Protein AF-A0A845R132-F1 (afdb_monomer)

Radius of gyration: 19.62 Å; Cα contacts (8 Å, |Δi|>4): 43; chains: 1; bounding box: 59×20×33 Å

Foldseek 3Di:
DVVLLVVCVVVVHASCVVVVDPDPVVSVVVSVVSVVLQVQQQDPVRDGHNVSDDDPPPPVVPVDVVVVVVVVVVVD

Organism: NCBI:txid1720316

Nearest PDB structures (foldseek):
  7p64-assembly1_K  TM=4.412E-01  e=9.171E+00  Escherichia coli BL21(DE3)

Mean predicted aligned error: 11.53 Å

Solvent-accessible surface area (backbone atoms only — not comparable to full-atom values): 4683 Å² total; per-residue (Å²): 111,70,67,51,52,52,49,16,65,74,70,74,43,54,49,29,67,75,71,60,55,82,52,65,69,60,23,48,55,48,37,52,51,52,51,51,52,51,54,71,21,37,44,101,83,73,49,79,36,68,85,69,68,72,66,95,75,73,75,69,70,77,88,43,71,66,60,57,52,53,52,52,68,73,76,108

Secondary structure (DSSP, 8-state):
-HHHHHHHHHHT--HHHHHT---HHHHHHHHHHHHHHHHHHB-TTS-B-GGG---TT-------HHHHHHHHHHH-

Sequence (76 aa):
MAQIIEMGKHYKKRPSEIINIEDEYTAYCFDEVAFFLLNEATDDKGILKWNRIKWGNDKKESKTNHNLIKFMQKHC

pLDDT: mean 80.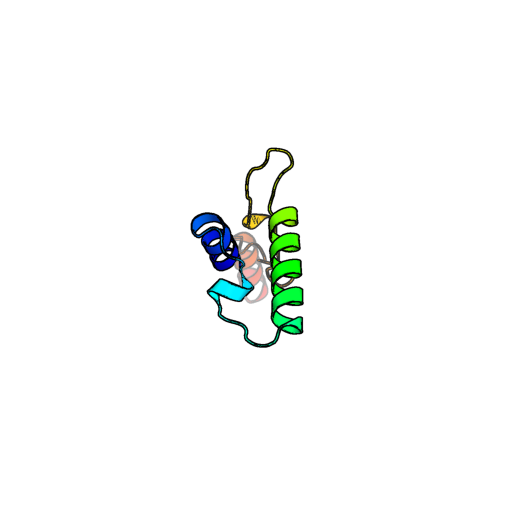48, std 12.68, range [45.34, 94.5]

Structure (mmCIF, N/CA/C/O backbone):
data_AF-A0A845R132-F1
#
_entry.id   AF-A0A845R132-F1
#
loop_
_atom_site.group_PDB
_atom_site.id
_atom_site.type_symbol
_atom_site.label_atom_id
_atom_site.label_alt_id
_atom_site.label_comp_id
_atom_site.label_asym_id
_atom_site.label_entity_id
_atom_site.label_seq_id
_atom_site.pdbx_PDB_ins_code
_atom_site.Cartn_x
_atom_site.Cartn_y
_atom_site.Cartn_z
_atom_site.occupancy
_atom_site.B_iso_or_equiv
_atom_site.auth_seq_id
_atom_site.auth_comp_id
_atom_site.auth_asym_id
_atom_site.auth_atom_id
_atom_site.pdbx_PDB_model_num
ATOM 1 N N . MET A 1 1 ? 4.348 -5.544 1.141 1.00 75.81 1 MET A N 1
ATOM 2 C CA . MET A 1 1 ? 3.452 -4.443 0.722 1.00 75.81 1 MET A CA 1
ATOM 3 C C . MET A 1 1 ? 2.885 -4.619 -0.679 1.00 75.81 1 MET A C 1
ATOM 5 O O . MET A 1 1 ? 1.671 -4.634 -0.799 1.00 75.81 1 MET A O 1
ATOM 9 N N . ALA A 1 2 ? 3.723 -4.838 -1.701 1.00 81.38 2 ALA A N 1
ATOM 10 C CA . ALA A 1 2 ? 3.287 -5.039 -3.092 1.00 81.38 2 ALA A CA 1
ATOM 11 C C . ALA A 1 2 ? 2.137 -6.057 -3.263 1.00 81.38 2 ALA A C 1
ATOM 13 O O . ALA A 1 2 ? 1.136 -5.749 -3.896 1.00 81.38 2 ALA A O 1
ATOM 14 N N . GLN A 1 3 ? 2.232 -7.225 -2.617 1.00 84.56 3 GLN A N 1
ATOM 15 C CA . GLN A 1 3 ? 1.210 -8.280 -2.698 1.00 84.56 3 GLN A CA 1
ATOM 16 C C . GLN A 1 3 ? -0.178 -7.828 -2.222 1.00 84.56 3 GLN A C 1
ATOM 18 O O . GLN A 1 3 ? -1.174 -8.134 -2.863 1.00 84.56 3 GLN A O 1
ATOM 23 N N . ILE A 1 4 ? -0.256 -7.072 -1.124 1.00 87.25 4 ILE A N 1
ATOM 24 C CA . ILE A 1 4 ? -1.536 -6.597 -0.572 1.00 87.25 4 ILE A CA 1
ATOM 25 C C . ILE A 1 4 ? -2.169 -5.567 -1.516 1.00 87.25 4 ILE A C 1
ATOM 27 O O . ILE A 1 4 ? -3.378 -5.585 -1.724 1.00 87.25 4 ILE A O 1
ATOM 31 N N . ILE A 1 5 ? -1.352 -4.714 -2.141 1.00 87.06 5 ILE A N 1
ATOM 32 C CA . ILE A 1 5 ? -1.813 -3.733 -3.133 1.00 87.06 5 ILE A CA 1
ATOM 33 C C . ILE A 1 5 ? -2.355 -4.445 -4.383 1.00 87.06 5 ILE A C 1
ATOM 35 O O . ILE A 1 5 ? -3.416 -4.086 -4.895 1.00 87.06 5 ILE A O 1
ATOM 39 N N . GLU A 1 6 ? -1.673 -5.493 -4.851 1.00 87.56 6 GLU A N 1
ATOM 40 C CA . GLU A 1 6 ? -2.145 -6.317 -5.970 1.00 87.56 6 GLU A CA 1
ATOM 41 C C . GLU A 1 6 ? -3.440 -7.062 -5.628 1.00 87.56 6 GLU A C 1
ATOM 43 O O . GLU A 1 6 ? -4.386 -7.040 -6.418 1.00 87.56 6 GLU A O 1
ATOM 48 N N . MET A 1 7 ? -3.535 -7.645 -4.431 1.00 87.88 7 MET A N 1
ATOM 49 C CA . MET A 1 7 ? -4.769 -8.260 -3.933 1.00 87.88 7 MET A CA 1
ATOM 50 C C . MET A 1 7 ? -5.918 -7.245 -3.867 1.00 87.88 7 MET A C 1
ATOM 52 O O . MET A 1 7 ? -7.022 -7.559 -4.307 1.00 87.88 7 MET A O 1
ATOM 56 N N . GLY A 1 8 ? -5.657 -6.016 -3.407 1.00 88.19 8 GLY A N 1
ATOM 57 C CA . GLY A 1 8 ? -6.615 -4.901 -3.423 1.00 88.19 8 GLY A CA 1
ATOM 58 C C . GLY A 1 8 ? -7.171 -4.632 -4.811 1.00 88.19 8 GLY A C 1
ATOM 59 O O . GLY A 1 8 ? -8.386 -4.562 -5.008 1.00 88.19 8 GLY A O 1
ATOM 60 N N 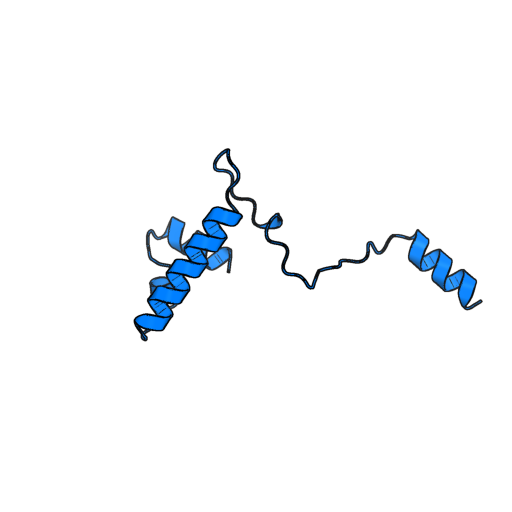. LYS A 1 9 ? -6.285 -4.592 -5.808 1.00 86.19 9 LYS A N 1
ATOM 61 C CA . LYS A 1 9 ? -6.661 -4.389 -7.209 1.00 86.19 9 LYS A CA 1
ATOM 62 C C . LYS A 1 9 ? -7.474 -5.557 -7.778 1.00 86.19 9 LYS A C 1
ATOM 64 O O . LYS A 1 9 ? -8.452 -5.321 -8.485 1.00 86.19 9 LYS A O 1
ATOM 69 N N . HIS A 1 10 ? -7.103 -6.798 -7.462 1.00 89.25 10 HIS A N 1
ATOM 70 C CA . HIS A 1 10 ? -7.816 -7.995 -7.922 1.00 89.25 10 HIS A CA 1
ATOM 71 C C . HIS A 1 10 ? -9.206 -8.135 -7.296 1.00 89.25 10 HIS A C 1
ATOM 73 O O . HIS A 1 10 ? -10.173 -8.421 -8.002 1.00 89.25 10 HIS A O 1
ATOM 79 N N . TYR A 1 11 ? -9.317 -7.905 -5.990 1.00 91.00 11 TYR A N 1
ATOM 80 C CA . TYR A 1 11 ? -10.569 -8.058 -5.251 1.00 91.00 11 TYR A CA 1
ATOM 81 C C . TYR A 1 11 ? -11.436 -6.797 -5.240 1.00 91.00 11 TYR A C 1
ATOM 83 O O . TYR A 1 11 ? -12.555 -6.846 -4.733 1.00 91.00 11 TYR A O 1
ATOM 91 N N . LYS A 1 12 ? -10.948 -5.686 -5.814 1.00 89.12 12 LYS A N 1
ATOM 92 C CA . LYS A 1 12 ? -11.597 -4.363 -5.800 1.00 89.12 12 LYS A CA 1
ATOM 93 C C . LYS A 1 12 ? -11.962 -3.907 -4.382 1.00 89.12 12 LYS A C 1
ATOM 95 O O . LYS A 1 12 ? -13.027 -3.337 -4.162 1.00 89.12 12 LYS A O 1
ATOM 100 N N . LYS A 1 13 ? -11.071 -4.190 -3.433 1.00 90.56 13 LYS A N 1
ATOM 101 C CA . LYS A 1 13 ? -11.191 -3.821 -2.019 1.00 90.56 13 LYS A CA 1
ATOM 102 C C . LYS A 1 13 ? -10.010 -2.966 -1.604 1.00 90.56 13 LYS A C 1
ATOM 104 O O . LYS A 1 13 ? -8.941 -3.045 -2.220 1.00 90.56 13 LYS A O 1
ATOM 109 N N . ARG A 1 14 ? -10.195 -2.156 -0.565 1.00 88.12 14 ARG A N 1
ATOM 110 C CA . ARG A 1 14 ? -9.106 -1.334 -0.043 1.00 88.12 14 ARG A CA 1
ATOM 111 C C . ARG A 1 14 ? -8.049 -2.220 0.623 1.00 88.12 14 ARG A C 1
ATOM 113 O O . ARG A 1 14 ? -8.390 -3.260 1.193 1.00 88.12 14 ARG A O 1
ATOM 120 N N . PRO A 1 15 ? -6.766 -1.837 0.555 1.00 90.69 15 PRO A N 1
ATOM 121 C CA . PRO A 1 15 ? -5.698 -2.520 1.273 1.00 90.69 15 PRO A CA 1
ATOM 122 C C . PRO A 1 15 ? -6.018 -2.716 2.760 1.00 90.69 15 PRO A C 1
ATOM 124 O O . PRO A 1 15 ? -5.833 -3.825 3.255 1.00 90.69 15 PRO A O 1
ATOM 127 N N . SER A 1 16 ? -6.544 -1.688 3.432 1.00 91.00 16 SER A N 1
ATOM 128 C CA . SER A 1 16 ? -6.962 -1.709 4.841 1.00 91.00 16 SER A CA 1
ATOM 129 C C . SER A 1 16 ? -8.074 -2.726 5.132 1.00 91.00 16 SER A C 1
ATOM 131 O O . SER A 1 16 ? -8.002 -3.444 6.128 1.00 91.00 16 SER A O 1
ATOM 133 N N . GLU A 1 17 ? -9.054 -2.857 4.234 1.00 88.88 17 GLU A N 1
ATOM 134 C CA . GLU A 1 17 ? -10.157 -3.825 4.333 1.00 88.88 17 GLU A CA 1
ATOM 135 C C . GLU A 1 17 ? -9.675 -5.271 4.165 1.00 88.88 17 GLU A C 1
ATOM 137 O O . GLU A 1 17 ? -10.232 -6.187 4.766 1.00 88.88 17 GLU A O 1
ATOM 142 N N . ILE A 1 18 ? -8.639 -5.502 3.349 1.00 90.31 18 ILE A N 1
ATOM 143 C CA . ILE A 1 18 ? -8.065 -6.844 3.147 1.00 90.31 18 ILE A CA 1
ATOM 144 C C . ILE A 1 18 ? -7.374 -7.346 4.410 1.00 90.31 18 ILE A C 1
ATOM 146 O O . ILE A 1 18 ? -7.440 -8.536 4.715 1.00 90.31 18 ILE A O 1
ATOM 150 N N . ILE A 1 19 ? -6.704 -6.448 5.128 1.00 90.50 19 ILE A N 1
ATOM 151 C CA . ILE A 1 19 ? -6.016 -6.775 6.381 1.00 90.50 19 ILE A CA 1
ATOM 152 C C . ILE A 1 19 ? -6.888 -6.542 7.619 1.00 90.50 19 ILE A C 1
ATOM 154 O O . ILE A 1 19 ? -6.442 -6.834 8.724 1.00 90.50 19 ILE A O 1
ATOM 158 N N . ASN A 1 20 ? -8.122 -6.065 7.422 1.00 92.00 20 ASN A N 1
ATOM 159 C CA . ASN A 1 20 ? -9.120 -5.822 8.456 1.00 92.00 20 ASN A CA 1
ATOM 160 C C . ASN A 1 20 ? -8.598 -4.942 9.610 1.00 92.00 20 ASN A C 1
ATOM 162 O O . ASN A 1 20 ? -8.692 -5.321 10.777 1.00 92.00 20 ASN A O 1
ATOM 166 N N . ILE A 1 21 ? -8.014 -3.779 9.287 1.00 91.50 21 ILE A N 1
ATOM 167 C CA . ILE A 1 21 ? -7.672 -2.779 10.312 1.00 91.50 21 ILE A CA 1
ATOM 168 C C . ILE A 1 21 ? -8.969 -2.156 10.838 1.00 91.50 21 ILE A C 1
ATOM 170 O O . ILE A 1 21 ? -9.713 -1.543 10.079 1.00 91.50 21 ILE A O 1
ATOM 174 N N . GLU A 1 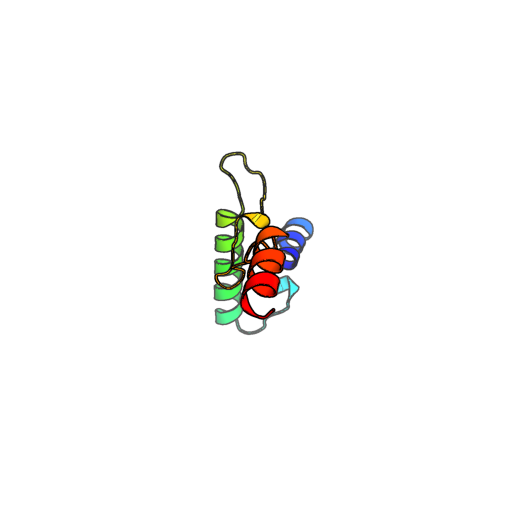22 ? -9.210 -2.295 12.141 1.00 90.00 22 GLU A N 1
ATOM 175 C CA . GLU A 1 22 ? -10.407 -1.764 12.807 1.00 90.00 22 GLU A CA 1
ATOM 176 C C . GLU A 1 22 ? -10.299 -0.267 13.128 1.00 90.00 22 GLU A C 1
ATOM 178 O O . GLU A 1 22 ? -11.305 0.437 13.135 1.00 90.00 22 GLU A O 1
ATOM 183 N N . ASP A 1 23 ? -9.085 0.232 13.382 1.00 94.50 23 ASP A N 1
ATOM 184 C CA . ASP A 1 23 ? -8.861 1.651 13.652 1.00 94.50 23 ASP A CA 1
ATOM 185 C C . ASP A 1 23 ? -8.952 2.480 12.365 1.00 94.50 23 ASP A C 1
ATOM 187 O O . ASP A 1 23 ? -8.133 2.343 11.454 1.00 94.50 23 ASP A O 1
ATOM 191 N N . GLU A 1 24 ? -9.938 3.374 12.307 1.00 91.75 24 GLU A N 1
ATOM 192 C CA . GLU A 1 24 ? -10.276 4.138 11.104 1.00 91.75 24 GLU A CA 1
ATOM 193 C C . GLU A 1 24 ? -9.134 5.055 10.643 1.00 91.75 24 GLU A C 1
ATOM 195 O 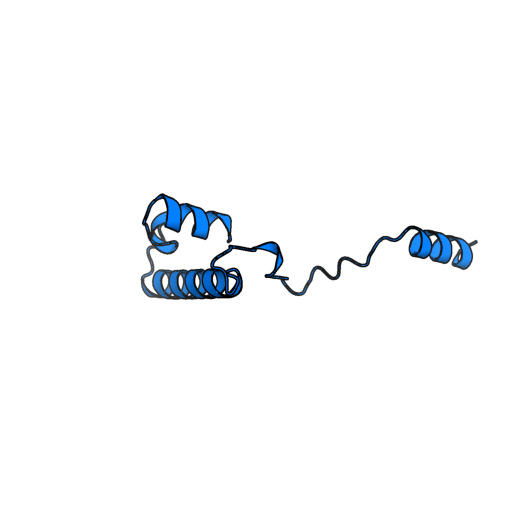O . GLU A 1 24 ? -8.845 5.144 9.447 1.00 91.75 24 GLU A O 1
ATOM 200 N N . TYR A 1 25 ? -8.432 5.697 11.582 1.00 92.81 25 TYR A N 1
ATOM 201 C CA . TYR A 1 25 ? -7.307 6.572 11.255 1.00 92.81 25 TYR A CA 1
ATOM 202 C C . TYR A 1 25 ? -6.132 5.779 10.673 1.00 92.81 25 TYR A C 1
ATOM 204 O O . TYR A 1 25 ? -5.564 6.150 9.643 1.00 92.81 25 TYR A O 1
ATOM 212 N N . THR A 1 26 ? -5.798 4.644 11.288 1.00 92.94 26 THR A N 1
ATOM 213 C CA . THR A 1 26 ? -4.744 3.747 10.805 1.00 92.94 26 THR A CA 1
ATOM 214 C C . THR A 1 26 ? -5.103 3.151 9.447 1.00 92.94 26 THR A C 1
ATOM 216 O O . THR A 1 26 ? -4.242 3.090 8.568 1.00 92.94 26 THR A O 1
ATOM 219 N N . ALA A 1 27 ? -6.363 2.756 9.243 1.00 93.50 27 ALA A N 1
ATOM 220 C CA . ALA A 1 27 ? -6.862 2.257 7.964 1.00 93.50 27 ALA A CA 1
ATOM 221 C C . ALA A 1 27 ? -6.703 3.306 6.854 1.00 93.50 27 ALA A C 1
ATOM 223 O O . ALA A 1 27 ? -6.165 2.996 5.788 1.00 93.50 27 ALA A O 1
ATOM 224 N N . TYR A 1 28 ? -7.079 4.558 7.132 1.00 93.81 28 TYR A N 1
ATOM 225 C CA . TYR A 1 28 ? -6.896 5.677 6.211 1.00 93.81 28 TYR A CA 1
ATOM 226 C C . TYR A 1 28 ? -5.419 5.911 5.868 1.00 93.81 28 TYR A C 1
ATOM 228 O O . TYR A 1 28 ? -5.049 5.925 4.694 1.00 93.81 28 TYR A O 1
ATOM 236 N N . CYS A 1 29 ? -4.549 6.033 6.877 1.00 94.44 29 CYS A N 1
ATOM 237 C CA .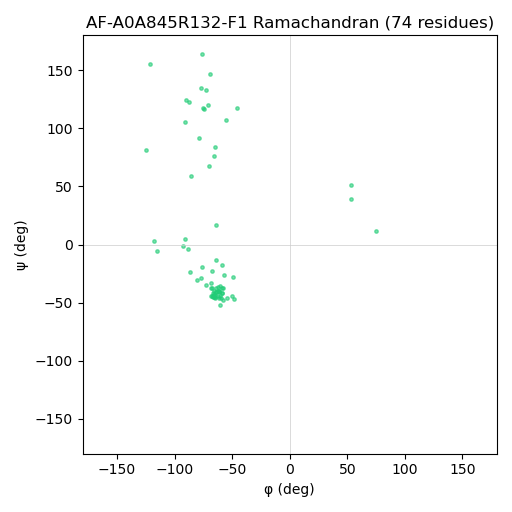 CYS A 1 29 ? -3.116 6.228 6.650 1.00 94.44 29 CYS A CA 1
ATOM 238 C C . CYS A 1 29 ? -2.498 5.078 5.843 1.00 94.44 29 CYS A C 1
ATOM 240 O O . CYS A 1 29 ? -1.620 5.298 5.009 1.00 94.44 29 CYS A O 1
ATOM 242 N N . PHE A 1 3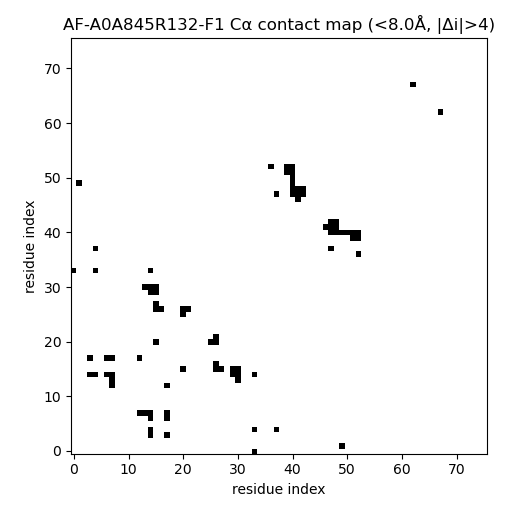0 ? -2.952 3.849 6.083 1.00 92.69 30 PHE A N 1
ATOM 243 C CA . PHE A 1 30 ? -2.473 2.674 5.372 1.00 92.69 30 PHE A CA 1
ATOM 244 C C . PHE A 1 30 ? -2.886 2.678 3.897 1.00 92.69 30 PHE A C 1
ATOM 246 O O . PHE A 1 30 ? -2.052 2.402 3.030 1.00 92.69 30 PHE A O 1
ATOM 253 N N . ASP A 1 31 ? -4.140 3.024 3.605 1.00 92.19 31 ASP A N 1
ATOM 254 C CA . ASP A 1 31 ? -4.645 3.126 2.235 1.00 92.19 31 ASP A CA 1
ATOM 255 C C . ASP A 1 31 ? -3.936 4.235 1.446 1.00 92.19 31 ASP A C 1
ATOM 257 O O . ASP A 1 31 ? -3.536 4.009 0.301 1.00 92.19 31 ASP A O 1
ATOM 261 N N . GLU A 1 32 ? -3.689 5.389 2.069 1.00 92.12 32 GLU A N 1
ATOM 262 C CA . GLU A 1 32 ? -2.933 6.497 1.469 1.00 92.12 32 GLU A CA 1
ATOM 263 C C . GLU A 1 32 ? -1.496 6.088 1.117 1.00 92.12 32 GLU A C 1
ATOM 265 O O . GLU A 1 32 ? -1.019 6.314 0.001 1.00 92.12 32 GLU A O 1
ATOM 270 N N . VAL A 1 33 ? -0.798 5.413 2.036 1.00 92.62 33 VAL A N 1
ATOM 271 C CA . VAL A 1 33 ? 0.567 4.925 1.782 1.00 92.62 33 VAL A CA 1
ATOM 272 C C . VAL A 1 33 ? 0.573 3.857 0.688 1.00 92.62 33 VAL A C 1
ATOM 274 O O . VAL A 1 33 ? 1.456 3.850 -0.173 1.00 92.62 33 VAL A O 1
ATOM 277 N N . ALA A 1 34 ? -0.412 2.959 0.684 1.00 91.31 34 ALA A N 1
ATOM 278 C CA . ALA A 1 34 ? -0.564 1.960 -0.364 1.00 91.31 34 ALA A CA 1
ATOM 279 C C . ALA A 1 34 ? -0.792 2.606 -1.742 1.00 91.31 34 ALA A C 1
ATOM 281 O O . ALA A 1 34 ? -0.191 2.170 -2.729 1.00 91.31 34 ALA A O 1
ATOM 282 N N . PHE A 1 35 ? -1.601 3.666 -1.803 1.00 90.69 35 PHE A N 1
ATOM 283 C CA . PHE A 1 35 ? -1.831 4.441 -3.019 1.00 90.69 35 PHE A CA 1
ATOM 284 C C . PHE A 1 35 ? -0.562 5.163 -3.491 1.00 90.69 35 PHE A C 1
ATOM 286 O O . PHE A 1 35 ? -0.199 5.076 -4.666 1.00 90.69 35 PHE A O 1
ATOM 293 N N . PHE A 1 36 ? 0.169 5.796 -2.573 1.00 90.31 36 PHE A N 1
ATOM 294 C CA . PHE A 1 36 ? 1.444 6.443 -2.874 1.00 90.31 36 PHE A CA 1
ATOM 295 C C . PHE A 1 36 ? 2.465 5.459 -3.465 1.00 90.31 36 PHE A C 1
ATOM 297 O O . PHE A 1 36 ? 3.058 5.723 -4.512 1.00 90.31 36 PHE A O 1
ATOM 304 N N . LEU A 1 37 ? 2.628 4.288 -2.841 1.00 87.94 37 LEU A N 1
ATOM 305 C CA . LEU A 1 37 ? 3.539 3.245 -3.322 1.00 87.94 37 LEU A CA 1
ATOM 306 C C . LEU A 1 37 ? 3.121 2.692 -4.688 1.00 87.94 37 LEU A C 1
ATOM 308 O O . LEU A 1 37 ? 3.980 2.391 -5.515 1.00 87.94 37 LEU A O 1
ATOM 312 N N . LEU A 1 38 ? 1.817 2.555 -4.938 1.00 87.19 38 LEU A N 1
ATOM 313 C CA . LEU A 1 38 ? 1.302 2.147 -6.242 1.00 87.19 38 LEU A CA 1
ATOM 314 C C . LEU A 1 38 ? 1.670 3.167 -7.326 1.00 87.19 38 LEU A C 1
ATOM 316 O O . LEU A 1 38 ? 2.105 2.771 -8.409 1.00 87.19 38 LEU A O 1
ATOM 320 N N . ASN A 1 39 ? 1.524 4.459 -7.033 1.00 87.62 39 ASN A N 1
ATOM 321 C CA . ASN A 1 39 ? 1.869 5.529 -7.963 1.00 87.62 39 ASN A CA 1
ATOM 322 C C . ASN A 1 39 ? 3.380 5.564 -8.249 1.00 87.62 39 ASN A C 1
ATOM 324 O O . ASN A 1 39 ? 3.787 5.573 -9.404 1.00 87.62 39 ASN A O 1
ATOM 328 N N . GLU A 1 40 ? 4.214 5.463 -7.212 1.00 85.81 40 GLU A N 1
ATOM 329 C CA . GLU A 1 40 ? 5.678 5.376 -7.343 1.00 85.81 40 GLU A CA 1
ATOM 330 C C . GLU A 1 40 ? 6.144 4.145 -8.141 1.00 85.81 40 GLU A C 1
ATOM 332 O O . GLU A 1 40 ? 7.126 4.203 -8.890 1.00 85.81 40 GLU A O 1
ATOM 337 N N . ALA A 1 41 ? 5.446 3.016 -7.990 1.00 85.00 41 ALA A N 1
ATOM 338 C CA . ALA A 1 41 ? 5.728 1.794 -8.736 1.00 85.00 41 ALA A CA 1
ATOM 339 C C . ALA A 1 41 ? 5.231 1.842 -10.189 1.00 85.00 41 ALA A C 1
ATOM 341 O O . ALA A 1 41 ? 5.679 1.026 -11.001 1.00 85.00 41 ALA A O 1
ATOM 342 N N . THR A 1 42 ? 4.298 2.734 -10.522 1.00 84.25 42 THR A N 1
ATOM 343 C CA . THR A 1 42 ? 3.697 2.813 -11.856 1.00 84.25 42 THR A CA 1
ATOM 344 C C . THR A 1 42 ? 4.548 3.709 -12.752 1.00 84.25 42 THR A C 1
ATOM 346 O O . THR A 1 42 ? 4.843 4.854 -12.435 1.00 84.25 42 THR A O 1
ATOM 349 N N . ASP A 1 43 ? 4.998 3.156 -13.876 1.00 79.81 43 ASP A N 1
ATOM 350 C CA . ASP A 1 43 ? 5.734 3.897 -14.905 1.00 79.81 43 ASP A CA 1
ATOM 351 C C . ASP A 1 43 ? 4.777 4.780 -15.731 1.00 79.81 43 ASP A C 1
ATOM 353 O O . ASP A 1 43 ? 3.581 4.492 -15.786 1.00 79.81 43 ASP A O 1
ATOM 357 N N . ASP A 1 44 ? 5.288 5.763 -16.480 1.00 75.50 44 ASP A N 1
ATOM 358 C CA . ASP A 1 44 ? 4.469 6.682 -17.309 1.00 75.50 44 ASP A CA 1
ATOM 359 C C . ASP A 1 44 ? 3.617 5.947 -18.367 1.00 75.50 44 ASP A C 1
ATOM 361 O O . ASP A 1 44 ? 2.650 6.470 -18.915 1.00 75.50 44 ASP A O 1
ATOM 365 N N . LYS A 1 45 ? 3.978 4.691 -18.650 1.00 75.12 45 LYS A N 1
ATOM 366 C CA . LYS A 1 45 ? 3.282 3.772 -19.562 1.00 75.12 45 LYS A CA 1
ATOM 367 C C . LYS A 1 45 ? 2.216 2.906 -18.872 1.00 75.12 45 LYS A C 1
ATOM 369 O O . LYS A 1 45 ? 1.686 1.993 -19.500 1.00 75.12 45 LYS A O 1
ATOM 374 N N . GLY A 1 46 ? 1.946 3.125 -17.585 1.00 73.25 46 GLY A N 1
ATOM 375 C CA . GLY A 1 46 ? 0.995 2.342 -16.786 1.00 73.25 46 GLY A CA 1
ATOM 376 C C . GLY A 1 46 ? 1.498 0.952 -16.374 1.00 73.25 46 GLY A C 1
ATOM 377 O O . GLY A 1 46 ? 0.712 0.121 -15.918 1.00 73.25 46 GLY A O 1
ATOM 378 N N . ILE A 1 47 ? 2.795 0.669 -16.545 1.00 77.75 47 ILE A N 1
ATOM 379 C CA . ILE A 1 47 ? 3.391 -0.629 -16.205 1.00 77.75 47 ILE A CA 1
ATOM 380 C C . ILE A 1 47 ? 3.884 -0.592 -14.758 1.00 77.75 47 ILE A C 1
ATOM 382 O O . ILE A 1 47 ? 4.706 0.247 -14.396 1.00 77.75 47 ILE A O 1
ATOM 386 N N . LEU A 1 48 ? 3.415 -1.543 -13.953 1.00 78.12 48 LEU A N 1
ATOM 387 C CA . LEU A 1 48 ? 3.809 -1.720 -12.557 1.00 78.12 48 LEU A CA 1
ATOM 388 C C . LEU A 1 48 ? 5.211 -2.338 -12.459 1.00 78.12 48 LEU A C 1
ATOM 390 O O . LEU A 1 48 ? 5.444 -3.465 -12.900 1.00 78.12 48 LEU A O 1
ATOM 394 N N . LYS A 1 49 ? 6.154 -1.601 -11.869 1.00 79.88 49 LYS A N 1
ATOM 395 C CA . LYS A 1 49 ? 7.541 -2.022 -11.641 1.00 79.88 49 LYS A CA 1
ATOM 396 C C . LYS A 1 49 ? 7.899 -1.893 -10.162 1.00 79.88 49 LYS A C 1
ATOM 398 O O . LYS A 1 49 ? 8.600 -0.969 -9.758 1.00 79.88 49 LYS A O 1
ATOM 403 N N . TRP A 1 50 ? 7.515 -2.886 -9.362 1.00 74.88 50 TRP A N 1
ATOM 404 C CA . TRP A 1 50 ? 7.869 -2.951 -7.934 1.00 74.88 50 TRP A CA 1
ATOM 405 C C . TRP A 1 50 ? 9.383 -2.913 -7.667 1.00 74.88 50 TRP A C 1
ATOM 407 O O . TRP A 1 50 ? 9.811 -2.407 -6.637 1.00 74.88 50 TRP A O 1
ATOM 417 N N . ASN A 1 51 ? 10.202 -3.349 -8.631 1.00 71.69 51 ASN A N 1
ATOM 418 C CA . ASN A 1 51 ? 11.670 -3.289 -8.568 1.00 71.69 51 ASN A CA 1
ATOM 419 C C . ASN A 1 51 ? 12.246 -1.858 -8.518 1.00 71.69 51 ASN A C 1
ATOM 421 O O . ASN A 1 51 ? 13.438 -1.687 -8.257 1.00 71.69 51 ASN A O 1
ATOM 425 N N . ARG A 1 52 ? 11.434 -0.835 -8.812 1.00 69.25 52 ARG A N 1
ATOM 426 C CA . ARG A 1 52 ? 11.824 0.580 -8.746 1.00 69.25 52 ARG A CA 1
ATOM 427 C C . ARG A 1 52 ? 11.859 1.095 -7.307 1.00 69.25 52 ARG A C 1
ATOM 429 O O . ARG A 1 52 ? 12.677 1.957 -6.994 1.00 69.25 52 ARG A O 1
ATOM 436 N N . ILE A 1 53 ? 11.037 0.525 -6.427 1.00 69.56 53 ILE A N 1
ATOM 437 C CA . ILE A 1 53 ? 10.990 0.891 -5.012 1.00 69.56 53 ILE A CA 1
ATOM 438 C C . ILE A 1 53 ? 12.175 0.223 -4.309 1.00 69.56 53 ILE A C 1
ATOM 440 O O . ILE A 1 53 ? 12.109 -0.926 -3.874 1.00 69.56 53 ILE A O 1
ATOM 444 N N . LYS A 1 54 ? 13.295 0.946 -4.230 1.00 64.38 54 LYS A N 1
ATOM 445 C CA . LYS A 1 54 ? 14.480 0.532 -3.474 1.00 64.38 54 LYS A CA 1
ATOM 446 C C . LYS A 1 54 ? 14.381 1.079 -2.055 1.00 64.38 54 LYS A C 1
ATOM 448 O O . LYS A 1 54 ? 14.594 2.267 -1.833 1.00 64.38 54 LYS A O 1
ATOM 453 N N . TRP A 1 55 ? 14.084 0.214 -1.091 1.00 60.31 55 TRP A N 1
ATOM 454 C CA . TRP A 1 55 ? 14.217 0.568 0.321 1.00 60.31 55 TRP A CA 1
ATOM 455 C C . TRP A 1 55 ? 15.705 0.634 0.686 1.00 60.31 55 TRP A C 1
ATOM 457 O O . TRP A 1 55 ? 16.490 -0.235 0.308 1.00 60.31 55 TRP A O 1
ATOM 467 N N . GLY A 1 56 ? 16.100 1.703 1.381 1.00 54.34 56 GLY A N 1
ATOM 468 C CA . GLY A 1 56 ? 17.479 2.196 1.503 1.00 54.34 56 GLY A CA 1
ATOM 469 C C . GLY A 1 56 ? 18.523 1.313 2.200 1.00 54.34 56 GLY A C 1
ATOM 470 O O . GLY A 1 56 ? 19.576 1.835 2.545 1.00 54.34 56 GLY A O 1
ATOM 471 N N . ASN A 1 57 ? 18.293 0.012 2.385 1.00 53.44 57 ASN A N 1
ATOM 472 C CA . ASN A 1 57 ? 19.286 -0.910 2.949 1.00 53.44 57 ASN A CA 1
ATOM 473 C C . ASN A 1 57 ? 19.776 -2.002 1.994 1.00 53.44 57 ASN A C 1
ATOM 475 O O . ASN A 1 57 ? 20.772 -2.651 2.300 1.00 53.44 57 ASN A O 1
ATOM 479 N N . ASP A 1 58 ? 19.214 -2.132 0.791 1.00 55.50 58 ASP A N 1
ATOM 480 C CA . ASP A 1 58 ? 19.829 -2.953 -0.254 1.00 55.50 58 ASP A CA 1
ATOM 481 C C . ASP A 1 58 ? 20.871 -2.140 -1.035 1.00 55.50 58 ASP A C 1
ATOM 483 O O . ASP A 1 58 ? 20.845 -2.044 -2.268 1.00 55.50 58 ASP A O 1
ATOM 487 N N . LYS A 1 59 ? 21.888 -1.622 -0.331 1.00 52.53 59 LYS A N 1
ATOM 488 C CA . LYS A 1 59 ? 23.229 -1.620 -0.927 1.00 52.53 59 LYS A CA 1
ATOM 489 C C . LYS A 1 59 ? 23.627 -3.086 -1.040 1.00 52.53 59 LYS A C 1
ATOM 491 O O . LYS A 1 59 ? 24.407 -3.606 -0.249 1.00 52.53 59 LYS A O 1
ATOM 496 N N . LYS A 1 60 ? 23.060 -3.769 -2.033 1.00 54.72 60 LYS A N 1
ATOM 497 C CA . LYS A 1 60 ? 23.603 -5.013 -2.545 1.00 54.72 60 LYS A CA 1
ATOM 498 C C . LYS A 1 60 ? 24.941 -4.605 -3.141 1.00 54.72 60 LYS A C 1
ATOM 500 O O . LYS A 1 60 ? 25.015 -4.260 -4.319 1.00 54.72 60 LYS A O 1
ATOM 505 N N . GLU A 1 61 ? 25.972 -4.523 -2.297 1.00 51.28 61 GLU A N 1
ATOM 506 C CA . GLU A 1 61 ? 27.345 -4.509 -2.767 1.00 51.28 61 GLU A CA 1
ATOM 507 C C . GLU A 1 61 ? 27.400 -5.626 -3.791 1.00 51.28 61 GLU A C 1
ATOM 509 O O . GLU A 1 61 ? 27.063 -6.778 -3.492 1.00 51.28 61 GLU A O 1
ATOM 514 N N . SER A 1 62 ? 27.686 -5.270 -5.039 1.00 52.25 62 SER A N 1
ATOM 515 C CA . SER A 1 62 ? 27.865 -6.267 -6.071 1.00 52.25 62 SER A CA 1
ATOM 516 C C . SER A 1 62 ? 28.948 -7.205 -5.547 1.00 52.25 62 SER A C 1
ATOM 518 O O . SER A 1 62 ? 30.116 -6.814 -5.458 1.00 52.25 62 SER A O 1
ATOM 520 N N . LYS A 1 63 ? 28.569 -8.423 -5.143 1.00 58.72 63 LYS A N 1
ATOM 521 C CA . LYS A 1 63 ? 29.507 -9.517 -4.884 1.00 58.72 63 LYS A CA 1
ATOM 522 C C . LYS A 1 63 ? 30.062 -9.947 -6.236 1.00 58.72 63 LYS A C 1
ATOM 524 O O . LYS A 1 63 ? 29.734 -10.998 -6.770 1.00 58.72 63 LYS A O 1
ATOM 529 N N . THR A 1 64 ? 30.837 -9.059 -6.836 1.00 67.12 64 THR A N 1
ATOM 530 C CA . THR A 1 64 ? 31.603 -9.309 -8.041 1.00 67.12 64 THR A CA 1
ATOM 531 C C . THR A 1 64 ? 32.812 -10.116 -7.602 1.00 67.12 64 THR A C 1
ATOM 533 O O . THR A 1 64 ? 33.459 -9.755 -6.617 1.00 67.12 64 THR A O 1
ATOM 536 N N . ASN A 1 65 ? 33.151 -11.178 -8.335 1.00 73.44 65 ASN A N 1
ATOM 537 C CA . ASN A 1 65 ? 34.302 -12.046 -8.039 1.00 73.44 65 ASN A CA 1
ATOM 538 C C . ASN A 1 65 ? 35.600 -11.251 -7.798 1.00 73.44 65 ASN A C 1
ATOM 540 O O . ASN A 1 65 ? 36.447 -11.646 -7.006 1.00 73.44 65 ASN A O 1
ATOM 544 N N . HIS A 1 66 ? 35.714 -10.072 -8.411 1.00 74.62 66 HIS A N 1
ATOM 545 C CA . HIS A 1 66 ? 36.806 -9.128 -8.208 1.00 74.62 66 HIS A CA 1
ATOM 546 C C . HIS A 1 66 ? 36.990 -8.655 -6.750 1.00 74.62 66 HIS A C 1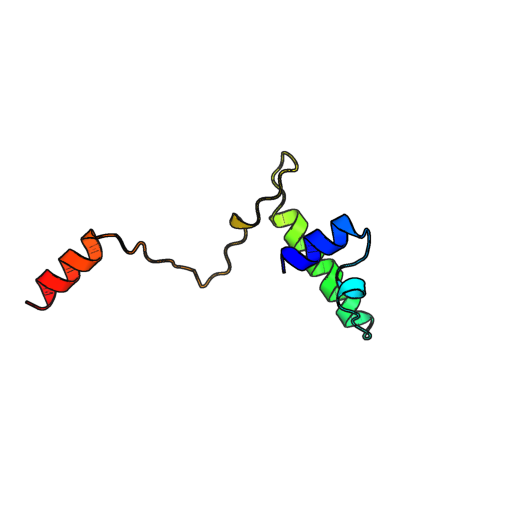
ATOM 548 O O . HIS A 1 66 ? 38.126 -8.524 -6.298 1.00 74.62 66 HIS A O 1
ATOM 554 N N . ASN A 1 67 ? 35.906 -8.439 -5.994 1.00 74.19 67 ASN A N 1
ATOM 555 C CA . ASN A 1 67 ? 35.987 -8.030 -4.584 1.00 74.19 67 ASN A CA 1
ATOM 556 C C . ASN A 1 67 ? 36.451 -9.184 -3.683 1.00 74.19 67 ASN A C 1
ATOM 558 O O . ASN A 1 67 ? 37.214 -8.955 -2.749 1.00 74.19 67 ASN A O 1
ATOM 562 N N . LEU A 1 68 ? 36.057 -10.422 -4.004 1.00 74.88 68 LEU A N 1
ATOM 563 C CA . LEU A 1 68 ? 36.545 -11.618 -3.315 1.00 74.88 68 LEU A CA 1
ATOM 564 C C . LEU A 1 68 ? 38.049 -11.820 -3.561 1.00 74.88 68 LEU A C 1
ATOM 566 O O . LEU A 1 68 ? 38.801 -12.017 -2.612 1.00 74.88 68 LEU A O 1
ATOM 570 N N . ILE A 1 69 ? 38.499 -11.680 -4.814 1.00 79.69 69 ILE A N 1
ATOM 571 C CA . ILE A 1 69 ? 39.918 -11.802 -5.190 1.00 79.69 69 ILE A CA 1
ATOM 572 C C . ILE A 1 69 ? 40.772 -10.746 -4.472 1.00 79.69 69 ILE A C 1
ATOM 574 O O . ILE A 1 69 ? 41.815 -11.079 -3.912 1.00 79.69 69 ILE A O 1
ATOM 578 N N . LYS A 1 70 ? 40.315 -9.487 -4.422 1.00 81.38 70 LYS A N 1
ATOM 579 C CA . LYS A 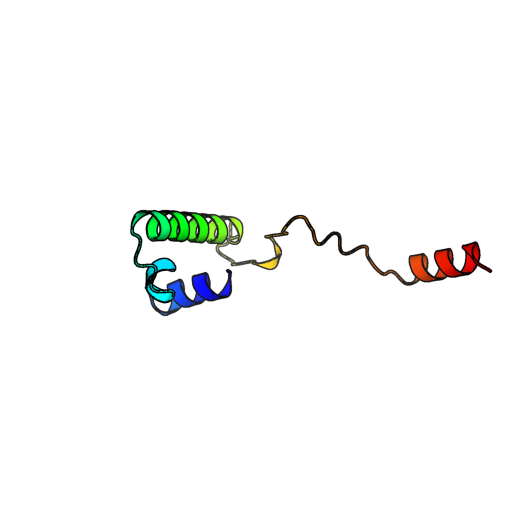1 70 ? 41.014 -8.413 -3.692 1.00 81.38 70 LYS A CA 1
ATOM 580 C C . LYS A 1 70 ? 41.110 -8.673 -2.189 1.00 81.38 70 LYS A C 1
ATOM 582 O O . LYS A 1 70 ? 42.116 -8.326 -1.580 1.00 81.38 70 LYS A O 1
ATOM 587 N N . PHE A 1 71 ? 40.081 -9.265 -1.587 1.00 81.25 71 PHE A N 1
ATOM 588 C CA . PHE A 1 71 ? 40.100 -9.622 -0.169 1.00 81.25 71 PHE A CA 1
ATOM 589 C C . PHE A 1 71 ? 41.124 -10.727 0.120 1.00 81.25 71 PHE A C 1
ATOM 591 O O . PHE A 1 71 ? 41.913 -10.597 1.054 1.00 81.25 71 PHE A O 1
ATOM 598 N N . MET A 1 72 ? 41.165 -11.764 -0.724 1.00 82.81 72 MET A N 1
ATOM 599 C CA . MET A 1 72 ? 42.141 -12.854 -0.604 1.00 82.81 72 MET A CA 1
ATOM 600 C C . MET A 1 72 ? 43.582 -12.343 -0.752 1.00 82.81 72 MET A C 1
ATOM 602 O O . MET A 1 72 ? 44.438 -12.724 0.031 1.00 82.81 72 MET A O 1
ATOM 606 N N . GLN A 1 73 ? 43.841 -11.413 -1.677 1.00 84.00 73 GLN A N 1
ATOM 607 C CA . GLN A 1 73 ? 45.166 -10.797 -1.857 1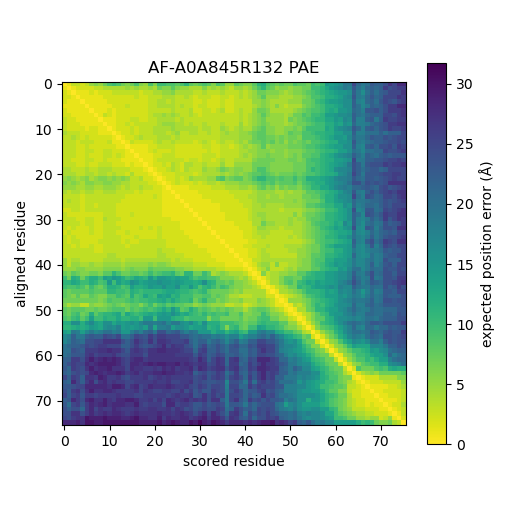.00 84.00 73 GLN A CA 1
ATOM 608 C C . GLN A 1 73 ? 45.625 -9.902 -0.697 1.00 84.00 73 GLN A C 1
ATOM 610 O O . GLN A 1 73 ? 46.811 -9.628 -0.581 1.00 84.00 73 GLN A O 1
ATOM 615 N N . LYS A 1 74 ? 44.702 -9.381 0.119 1.00 85.12 74 LYS A N 1
ATOM 616 C CA . LYS A 1 74 ? 45.030 -8.476 1.233 1.00 85.12 74 LYS A CA 1
ATOM 617 C C . LYS A 1 74 ? 45.377 -9.225 2.525 1.00 85.12 74 LYS A C 1
ATOM 619 O O . LYS A 1 74 ? 46.016 -8.652 3.404 1.00 85.12 74 LYS A O 1
ATOM 624 N N . HIS A 1 75 ? 44.896 -10.458 2.661 1.00 77.88 75 HIS A N 1
ATOM 625 C CA . HIS A 1 75 ? 45.010 -11.268 3.877 1.00 77.88 75 HIS A CA 1
ATOM 626 C C . HIS A 1 75 ? 45.815 -12.565 3.684 1.00 77.88 75 HIS A C 1
ATOM 628 O O . HIS A 1 75 ? 45.939 -13.340 4.632 1.00 77.88 75 HIS A O 1
ATOM 634 N N . CYS A 1 76 ? 46.362 -12.781 2.488 1.00 45.34 76 CYS A N 1
ATOM 635 C CA . CYS A 1 76 ? 47.470 -13.694 2.215 1.00 45.34 76 CYS A CA 1
ATOM 636 C C . CYS A 1 76 ? 48.746 -12.873 2.027 1.00 45.34 76 CYS A C 1
ATOM 638 O O . CYS A 1 76 ? 49.809 -13.368 2.453 1.00 45.34 76 CYS A O 1
#